Protein AF-A0A9W6XJU9-F1 (afdb_monomer_lite)

Foldseek 3Di:
DDAAPLVVLLVVQVVVLVVVVVVPQDPVRSVVSNVVCVVCSVVDGPDQALDDDDPDDDDDWAFDPPFDADADDDDDDDPVLVVLVVVVVVVCVVSVVDDDDPPDSHYWDWDWAADPVCVVPVPDGTDTDTDCPSVVVGTDDDD

Secondary structure (DSSP, 8-state):
-----HHHHHHHHHHHHHHHHHTT--HHHHHHHHHHHHHTGGG--SS---PPPPSSPPP-PPBPTTPPP-BPPPPP--HHHHHHHHHHHHHHHHTTS----TT-S-B--EEEE--GGGGT-TTS--EEEE--HHHHTTBPPP-

Sequence (143 aa):
MHPTNLTEVIQYLEKKVEIATEMGLTLDGQARLTTILHVRVDSFRVDFGNDPPVRVTPMQVHLKAGAKPVRAQTRRYSPTDREFLDRHTRALLDHGLMYMNHRSRWASEPRIVRKKEQDSDPTADPRMTIDTRNVNEKTEQMP

InterPro domains:
  IPR043502 DNA/RNA polymerase superfamily [SSF56672] (41-141)
  IPR051320 Viral Replication and Maturation Polyprotein [PTHR33064] (52-142)

pLDDT: mean 92.0, std 7.31, range [49.12, 97.88]

Structure (mmCIF, N/CA/C/O backbone):
data_AF-A0A9W6XJU9-F1
#
_entry.id   AF-A0A9W6XJU9-F1
#
loop_
_atom_site.group_PDB
_atom_site.id
_atom_site.type_symbol
_atom_site.label_atom_id
_atom_site.label_alt_id
_atom_site.label_comp_id
_atom_site.label_asym_id
_atom_site.label_entity_id
_atom_site.label_seq_id
_atom_site.pdbx_PDB_ins_code
_atom_site.Cartn_x
_atom_site.Cartn_y
_atom_site.Cartn_z
_atom_site.occupancy
_atom_site.B_iso_or_equiv
_atom_site.auth_seq_id
_atom_site.auth_comp_id
_atom_site.auth_asym_id
_atom_site.auth_atom_id
_atom_site.pdbx_PDB_model_num
ATOM 1 N N . MET A 1 1 ? 4.445 -16.498 5.210 1.00 49.12 1 MET A N 1
ATOM 2 C CA . MET A 1 1 ? 3.106 -15.884 5.325 1.00 49.12 1 MET A CA 1
ATOM 3 C C . MET A 1 1 ? 3.121 -15.101 6.622 1.00 49.12 1 MET A C 1
ATOM 5 O O . MET A 1 1 ? 3.288 -15.738 7.653 1.00 49.12 1 MET A O 1
ATOM 9 N N . HIS A 1 2 ? 3.080 -13.767 6.580 1.00 54.72 2 HIS A N 1
ATOM 10 C CA . HIS A 1 2 ? 2.937 -12.958 7.794 1.00 54.72 2 HIS A CA 1
ATOM 11 C C . HIS A 1 2 ? 1.438 -12.787 8.062 1.00 54.72 2 HIS A C 1
ATOM 13 O O . HIS A 1 2 ? 0.780 -12.074 7.304 1.00 54.72 2 HIS A O 1
ATOM 19 N N . PRO A 1 3 ? 0.859 -13.516 9.033 1.00 60.22 3 PRO A N 1
ATOM 20 C CA . PRO A 1 3 ? -0.552 -13.369 9.356 1.00 60.22 3 PRO A CA 1
ATOM 21 C C . PRO A 1 3 ? -0.806 -11.975 9.933 1.00 60.22 3 PRO A C 1
ATOM 23 O O . PRO A 1 3 ? 0.041 -11.424 10.635 1.00 60.22 3 PRO A O 1
ATOM 26 N N . THR A 1 4 ? -1.983 -11.423 9.646 1.00 68.75 4 THR A N 1
ATOM 27 C CA . THR A 1 4 ? -2.471 -10.190 10.268 1.00 68.75 4 THR A CA 1
ATOM 28 C C . THR A 1 4 ? -2.337 -10.279 11.785 1.00 68.75 4 THR A C 1
ATOM 30 O O . THR A 1 4 ? -2.752 -11.275 12.383 1.00 68.75 4 THR A O 1
ATOM 33 N N . ASN A 1 5 ? -1.797 -9.230 12.411 1.00 84.31 5 ASN A N 1
ATOM 34 C CA . ASN A 1 5 ? -1.760 -9.116 13.865 1.00 84.31 5 ASN A CA 1
ATOM 35 C C . ASN A 1 5 ? -3.177 -8.858 14.398 1.00 84.31 5 ASN A C 1
ATOM 37 O O . ASN A 1 5 ? -3.596 -7.721 14.605 1.00 84.31 5 ASN A O 1
ATOM 41 N N . LEU A 1 6 ? -3.945 -9.935 14.560 1.00 86.56 6 LEU A N 1
ATOM 42 C CA . LEU A 1 6 ? -5.352 -9.868 14.944 1.00 86.56 6 LEU A CA 1
ATOM 43 C C . LEU A 1 6 ? -5.539 -9.195 16.309 1.00 86.56 6 LEU A C 1
ATOM 45 O O . LEU A 1 6 ? -6.510 -8.473 16.503 1.00 86.56 6 LEU A O 1
ATOM 49 N N . THR A 1 7 ? -4.590 -9.389 17.224 1.00 89.69 7 THR A N 1
ATOM 50 C CA . THR A 1 7 ? -4.594 -8.760 18.549 1.00 89.69 7 THR A CA 1
ATOM 51 C C . THR A 1 7 ? -4.568 -7.241 18.441 1.00 89.69 7 THR A C 1
ATOM 53 O O . THR A 1 7 ? -5.386 -6.563 19.055 1.00 89.69 7 THR A O 1
ATOM 56 N N . GLU A 1 8 ? -3.663 -6.705 17.627 1.00 91.62 8 GLU A N 1
ATOM 57 C CA . GLU A 1 8 ? -3.530 -5.263 17.424 1.00 91.62 8 GLU A CA 1
ATOM 58 C C . GLU A 1 8 ? -4.752 -4.670 16.715 1.00 91.62 8 GLU A C 1
ATOM 60 O O . GLU A 1 8 ? -5.245 -3.609 17.100 1.00 91.62 8 GLU A O 1
ATOM 65 N N . VAL A 1 9 ? -5.310 -5.391 15.736 1.00 93.31 9 VAL A N 1
ATOM 66 C CA . VAL A 1 9 ? -6.573 -5.002 15.093 1.00 93.31 9 VAL A CA 1
ATOM 67 C C . VAL A 1 9 ? -7.700 -4.923 16.124 1.00 93.31 9 VAL A C 1
ATOM 69 O O . VAL A 1 9 ? -8.400 -3.915 16.171 1.00 93.31 9 VAL A O 1
ATOM 72 N N . ILE A 1 10 ? -7.868 -5.943 16.971 1.00 94.31 10 ILE A N 1
ATOM 73 C CA . ILE A 1 10 ? -8.911 -5.961 18.009 1.00 94.31 10 ILE A CA 1
ATOM 74 C C . ILE A 1 10 ? -8.748 -4.774 18.959 1.00 94.31 10 ILE A C 1
ATOM 76 O O . ILE A 1 10 ? -9.707 -4.031 19.150 1.00 94.31 10 ILE A O 1
ATOM 80 N N . GLN A 1 11 ? -7.538 -4.538 19.470 1.00 94.94 11 GLN A N 1
ATOM 81 C CA . GLN A 1 11 ? -7.253 -3.407 20.359 1.00 94.94 11 GLN A CA 1
ATOM 82 C C . GLN A 1 11 ? -7.619 -2.065 19.712 1.00 94.94 11 GLN A C 1
ATOM 84 O O . GLN A 1 11 ? -8.215 -1.193 20.347 1.00 94.94 11 GLN A O 1
ATOM 89 N N . TYR A 1 12 ? -7.307 -1.899 18.424 1.00 95.19 12 TYR A N 1
ATOM 90 C CA . TYR A 1 12 ? -7.666 -0.690 17.692 1.00 95.19 12 TYR A CA 1
ATOM 91 C C . TYR A 1 12 ? -9.186 -0.530 17.557 1.00 95.19 12 TYR A C 1
ATOM 93 O O . TYR A 1 12 ? -9.712 0.571 17.734 1.00 95.19 12 TYR A O 1
ATOM 101 N N . LEU A 1 13 ? -9.904 -1.616 17.255 1.00 95.88 13 LEU A N 1
ATOM 102 C CA . LEU A 1 13 ? -11.361 -1.612 17.113 1.00 95.88 13 LEU A CA 1
ATOM 103 C C . LEU A 1 13 ? -12.067 -1.324 18.443 1.00 95.88 13 LEU A C 1
ATOM 105 O O . LEU A 1 13 ? -12.973 -0.493 18.472 1.00 95.88 13 LEU A O 1
ATOM 109 N N . GLU A 1 14 ? -11.618 -1.930 19.540 1.00 95.69 14 GLU A N 1
ATOM 110 C CA . GLU A 1 14 ? -12.114 -1.650 20.893 1.00 95.69 14 GLU A CA 1
ATOM 111 C C . GLU A 1 14 ? -11.936 -0.169 21.240 1.00 95.69 14 GLU A C 1
ATOM 113 O O . GLU A 1 14 ? -12.888 0.491 21.666 1.00 95.69 14 GLU A O 1
ATOM 118 N N . LYS A 1 15 ? -10.774 0.415 20.915 1.00 96.81 15 LYS A N 1
ATOM 119 C CA . LYS A 1 15 ? -10.539 1.848 21.123 1.00 96.81 15 LYS A CA 1
ATOM 120 C C . LYS A 1 15 ? -11.501 2.735 20.329 1.00 96.81 15 LYS A C 1
ATOM 122 O O . LYS A 1 15 ? -11.878 3.811 20.792 1.00 96.81 15 LYS A O 1
ATOM 127 N N . LYS A 1 16 ? -11.935 2.315 19.134 1.00 95.81 16 LYS A N 1
ATOM 128 C CA . LYS A 1 16 ? -12.959 3.050 18.368 1.00 95.81 16 LYS A CA 1
ATOM 129 C C . LYS A 1 16 ? -14.339 2.978 19.012 1.00 95.81 16 LYS A C 1
ATOM 131 O O . LYS A 1 16 ? -15.066 3.968 18.945 1.00 95.81 16 LYS A O 1
ATOM 136 N N . VAL A 1 17 ? -14.687 1.861 19.650 1.00 97.19 17 VAL A N 1
ATOM 137 C CA . VAL A 1 17 ? -15.932 1.743 20.425 1.00 97.19 17 VAL A CA 1
ATOM 138 C C . VAL A 1 17 ? -15.906 2.674 21.635 1.00 97.19 17 VAL A C 1
ATOM 140 O O . VAL A 1 17 ? -16.892 3.369 21.878 1.00 97.19 17 VAL A O 1
ATOM 143 N N . GLU A 1 18 ? -14.786 2.739 22.361 1.00 97.25 18 GLU A N 1
ATOM 144 C CA . GLU A 1 18 ? -14.612 3.668 23.489 1.00 97.25 18 GLU A CA 1
ATOM 145 C C . GLU A 1 18 ? -14.842 5.119 23.055 1.00 97.25 18 GLU A C 1
ATOM 147 O O . GLU A 1 18 ? -15.694 5.801 23.619 1.00 97.25 18 GLU A O 1
ATOM 152 N N . ILE A 1 19 ? -14.168 5.556 21.985 1.00 97.44 19 ILE A N 1
ATOM 153 C CA . ILE A 1 19 ? -14.314 6.917 21.445 1.00 97.44 19 ILE A CA 1
ATOM 154 C C . ILE A 1 19 ? -15.771 7.198 21.059 1.00 97.44 19 ILE A C 1
ATOM 156 O O . ILE A 1 19 ? -16.308 8.253 21.382 1.00 97.44 19 ILE A O 1
ATOM 160 N N . ALA A 1 20 ? -16.445 6.260 20.387 1.00 97.31 20 ALA A N 1
ATOM 161 C CA . ALA A 1 20 ? -17.846 6.445 20.020 1.00 97.31 20 ALA A CA 1
ATOM 162 C C . ALA A 1 20 ? -18.755 6.561 21.258 1.00 97.31 20 ALA A C 1
ATOM 164 O O . ALA A 1 20 ? -19.688 7.363 21.267 1.00 97.31 20 ALA A O 1
ATOM 165 N N . THR A 1 21 ? -18.460 5.799 22.312 1.00 97.25 21 THR A N 1
ATOM 166 C CA . THR A 1 21 ? -19.181 5.843 23.593 1.00 97.25 21 THR A CA 1
ATOM 167 C C . THR A 1 21 ? -19.005 7.198 24.275 1.00 97.25 21 THR A C 1
ATOM 169 O O . THR A 1 21 ? -19.992 7.817 24.668 1.00 97.25 21 THR A O 1
ATOM 172 N N . GLU A 1 22 ? -17.777 7.716 24.331 1.00 97.69 22 GLU A N 1
ATOM 173 C CA . GLU A 1 22 ? -17.474 9.061 24.842 1.00 97.69 22 GLU A CA 1
ATOM 174 C C . GLU A 1 22 ? -18.184 10.165 24.038 1.00 97.69 22 GLU A C 1
ATOM 176 O O . GLU A 1 22 ? -18.582 11.188 24.593 1.00 97.69 22 GLU A O 1
ATOM 181 N N . MET A 1 23 ? -18.408 9.940 22.740 1.00 97.62 23 MET A N 1
ATOM 182 C CA . MET A 1 23 ? -19.161 10.840 21.859 1.00 97.62 23 MET A CA 1
ATOM 183 C C . MET A 1 23 ? -20.691 10.694 21.965 1.00 97.62 23 MET A C 1
ATOM 185 O O . MET A 1 23 ? -21.418 11.347 21.215 1.00 97.62 23 MET A O 1
ATOM 189 N N . GLY A 1 24 ? -21.197 9.872 22.890 1.00 97.50 24 GLY A N 1
ATOM 190 C CA . GLY A 1 24 ? -22.628 9.742 23.178 1.00 97.50 24 GLY A CA 1
ATOM 191 C C . GLY A 1 24 ? -23.326 8.564 22.497 1.00 97.50 24 GLY A C 1
ATOM 192 O O . GLY A 1 24 ? -24.552 8.577 22.367 1.00 97.50 24 GLY A O 1
ATOM 193 N N . LEU A 1 25 ? -22.587 7.540 22.055 1.00 97.56 25 LEU A N 1
ATOM 194 C CA . LEU A 1 25 ? -23.193 6.295 21.578 1.00 97.56 25 LEU A CA 1
ATOM 195 C C . LEU A 1 25 ? -23.996 5.626 22.707 1.00 97.56 25 LEU A C 1
ATOM 197 O O . LEU A 1 25 ? -23.521 5.479 23.831 1.00 97.56 25 LEU A O 1
ATOM 201 N N . THR A 1 26 ? -25.228 5.210 22.404 1.00 97.88 26 THR A N 1
ATOM 202 C CA . THR A 1 26 ? -26.101 4.536 23.376 1.00 97.88 26 THR A CA 1
ATOM 203 C C . THR A 1 26 ? -25.568 3.149 23.737 1.00 97.88 26 THR A C 1
ATOM 205 O O . THR A 1 26 ? -24.817 2.553 22.971 1.00 97.88 26 THR A O 1
ATOM 208 N N . LEU A 1 27 ? -26.017 2.583 24.863 1.00 95.06 27 LEU A N 1
ATOM 209 C CA . LEU A 1 27 ? -25.642 1.220 25.270 1.00 95.06 27 LEU A CA 1
ATOM 210 C C . LEU A 1 27 ? -26.005 0.164 24.209 1.00 95.06 27 LEU A C 1
ATOM 212 O O . LEU A 1 27 ? -25.202 -0.719 23.916 1.00 95.06 27 LEU A O 1
ATOM 216 N N . ASP A 1 28 ? -27.184 0.284 23.590 1.00 97.12 28 ASP A N 1
ATOM 217 C CA . ASP A 1 28 ? -27.593 -0.584 22.474 1.00 97.12 28 ASP A CA 1
ATOM 218 C C . ASP A 1 28 ? -26.687 -0.387 21.247 1.00 97.12 28 ASP A C 1
ATOM 220 O O . ASP A 1 28 ? -26.210 -1.350 20.642 1.00 97.12 28 ASP A O 1
ATOM 224 N N . GLY A 1 29 ? -26.364 0.870 20.928 1.00 96.75 29 GLY A N 1
ATOM 225 C CA . GLY A 1 29 ? -25.437 1.215 19.855 1.00 96.75 29 GLY A CA 1
ATOM 226 C C . GLY A 1 29 ? -24.033 0.656 20.087 1.00 96.75 29 GLY A C 1
ATOM 227 O O . GLY A 1 29 ? -23.429 0.132 19.152 1.00 96.75 29 GLY A O 1
ATOM 228 N N . GLN A 1 30 ? -23.536 0.712 21.323 1.00 97.25 30 GLN A N 1
ATOM 229 C CA . GLN A 1 30 ? -22.248 0.160 21.729 1.00 97.25 30 GLN A CA 1
ATOM 230 C C . GLN A 1 30 ? -22.235 -1.359 21.543 1.00 97.25 30 GLN A C 1
ATOM 232 O O . GLN A 1 30 ? -21.367 -1.878 20.844 1.00 97.25 30 GLN A O 1
ATOM 237 N N . ALA A 1 31 ? -23.233 -2.066 22.085 1.00 96.69 31 ALA A N 1
ATOM 238 C CA . ALA A 1 31 ? -23.351 -3.516 21.943 1.00 96.69 31 ALA A CA 1
ATOM 239 C C . ALA A 1 31 ? -23.408 -3.942 20.466 1.00 96.69 31 ALA A C 1
ATOM 241 O O . ALA A 1 31 ? -22.708 -4.869 20.039 1.00 96.69 31 ALA A O 1
ATOM 242 N N . ARG A 1 32 ? -24.193 -3.222 19.656 1.00 97.62 32 ARG A N 1
ATOM 243 C CA . ARG A 1 32 ? -24.309 -3.468 18.218 1.00 97.62 32 ARG A CA 1
ATOM 244 C C . ARG A 1 32 ? -22.997 -3.209 17.478 1.00 97.62 32 ARG A C 1
ATOM 246 O O . ARG A 1 32 ? -22.607 -4.030 16.647 1.00 97.62 32 ARG A O 1
ATOM 253 N N . LEU A 1 33 ? -22.317 -2.099 17.762 1.00 96.81 33 LEU A N 1
ATOM 254 C CA . LEU A 1 33 ? -21.054 -1.740 17.117 1.00 96.81 33 LEU A CA 1
ATOM 255 C C . LEU A 1 33 ? -19.955 -2.752 17.453 1.00 96.81 33 LEU A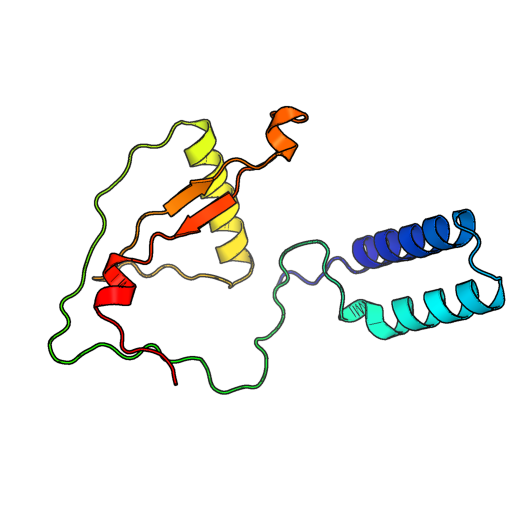 C 1
ATOM 257 O O . LEU A 1 33 ? -19.334 -3.285 16.536 1.00 96.81 33 LEU A O 1
ATOM 261 N N . THR A 1 34 ? -19.778 -3.080 18.735 1.00 96.50 34 THR A N 1
ATOM 262 C CA . THR A 1 34 ? -18.839 -4.109 19.202 1.00 96.50 34 THR A CA 1
ATOM 263 C C . THR A 1 34 ? -19.077 -5.431 18.477 1.00 96.50 34 THR A C 1
ATOM 265 O O . THR A 1 34 ? -18.149 -6.008 17.912 1.00 96.50 34 THR A O 1
ATOM 268 N N . THR A 1 35 ? -20.336 -5.873 18.393 1.00 97.00 35 THR A N 1
ATOM 269 C CA . THR A 1 35 ? -20.698 -7.115 17.694 1.00 97.00 35 THR A CA 1
ATOM 270 C C . THR A 1 35 ? -20.278 -7.083 16.223 1.00 97.00 35 THR A C 1
ATOM 272 O O . THR A 1 35 ? -19.643 -8.020 15.743 1.00 97.00 35 THR A O 1
ATOM 275 N N . ILE A 1 36 ? -20.594 -6.005 15.498 1.00 96.75 36 ILE A N 1
ATOM 276 C CA . ILE A 1 36 ? -20.244 -5.870 14.075 1.00 96.75 36 ILE A CA 1
ATOM 277 C C . ILE A 1 36 ? -18.725 -5.900 13.880 1.00 96.75 36 ILE A C 1
ATOM 279 O O . ILE A 1 36 ? -18.243 -6.602 12.990 1.00 96.75 36 ILE A O 1
ATOM 283 N N . LEU A 1 37 ? -17.980 -5.156 14.701 1.00 95.56 37 LEU A N 1
ATOM 284 C CA . LEU A 1 37 ? -16.528 -5.048 14.584 1.00 95.56 37 LEU A CA 1
ATOM 285 C C . LEU A 1 37 ? -15.827 -6.377 14.885 1.00 95.56 37 LEU A C 1
ATOM 287 O O . LEU A 1 37 ? -14.941 -6.760 14.126 1.00 95.56 37 LEU A O 1
ATOM 291 N N . HIS A 1 38 ? -16.256 -7.124 15.908 1.00 91.75 38 HIS A N 1
ATOM 292 C CA . HIS A 1 38 ? -15.699 -8.454 16.181 1.00 91.75 38 HIS A CA 1
ATOM 293 C C . HIS A 1 38 ? -16.053 -9.472 15.094 1.00 91.75 38 HIS A C 1
ATOM 295 O O . HIS A 1 38 ? -15.188 -10.235 14.671 1.00 91.75 38 HIS A O 1
ATOM 301 N N . VAL A 1 39 ? -17.296 -9.474 14.595 1.00 95.25 39 VAL A N 1
ATOM 302 C CA . VAL A 1 39 ? -17.716 -10.391 13.518 1.00 95.25 39 VAL A CA 1
ATOM 303 C C . VAL A 1 39 ? -16.959 -10.121 12.214 1.00 95.25 39 VAL A C 1
ATOM 305 O O . VAL A 1 39 ? -16.741 -11.043 11.434 1.00 95.25 39 VAL A O 1
ATOM 308 N N . ARG A 1 40 ? -16.562 -8.869 11.966 1.00 93.81 40 ARG A N 1
ATOM 309 C CA . ARG A 1 40 ? -15.839 -8.442 10.757 1.00 93.81 40 ARG A CA 1
ATOM 310 C C . ARG A 1 40 ? -14.368 -8.133 11.016 1.00 93.81 40 ARG A C 1
ATOM 312 O O . ARG A 1 40 ? -13.758 -7.417 10.228 1.00 93.81 40 ARG A O 1
ATOM 319 N N . VAL A 1 41 ? -13.792 -8.637 12.107 1.00 91.69 41 VAL A N 1
ATOM 320 C CA . VAL A 1 41 ? -12.412 -8.318 12.509 1.00 91.69 41 VAL A CA 1
ATOM 321 C C . VAL A 1 41 ? -11.396 -8.658 11.409 1.00 91.69 41 VAL A C 1
ATOM 323 O O . VAL A 1 41 ? -10.425 -7.939 11.186 1.00 91.69 41 VAL A O 1
ATOM 326 N N . ASP A 1 42 ? -11.677 -9.710 10.644 1.00 88.81 42 ASP A N 1
ATOM 327 C CA . ASP A 1 42 ? -10.897 -10.180 9.503 1.00 88.81 42 ASP A CA 1
ATOM 328 C C . ASP A 1 42 ? -10.910 -9.224 8.300 1.00 88.81 42 ASP A C 1
ATOM 330 O O . ASP A 1 42 ? -10.069 -9.359 7.412 1.00 88.81 42 ASP A O 1
ATOM 334 N N . SER A 1 43 ? -11.809 -8.240 8.282 1.00 90.00 43 SER A N 1
ATOM 335 C CA . SER A 1 43 ? -11.927 -7.221 7.236 1.00 90.00 43 SER A CA 1
ATOM 336 C C . SER A 1 43 ? -11.018 -6.008 7.475 1.00 90.00 43 SER A C 1
ATOM 338 O O . SER A 1 43 ? -10.890 -5.161 6.593 1.00 90.00 43 SER A O 1
ATOM 340 N N . PHE A 1 44 ? -10.386 -5.902 8.650 1.00 89.25 44 PHE A N 1
ATOM 341 C CA . PHE A 1 44 ? -9.572 -4.748 9.038 1.00 89.25 44 PHE A CA 1
ATOM 342 C C . PHE A 1 44 ? -8.082 -5.081 9.074 1.00 89.25 44 PHE A C 1
ATOM 344 O O . PHE A 1 44 ? -7.673 -6.168 9.479 1.00 89.25 44 PHE A O 1
ATOM 351 N N . ARG A 1 45 ? -7.249 -4.123 8.673 1.00 89.00 45 ARG A N 1
ATOM 352 C CA . ARG A 1 45 ? -5.788 -4.215 8.721 1.00 89.00 45 ARG A CA 1
ATOM 353 C C . ARG A 1 45 ? -5.230 -2.911 9.277 1.00 89.00 45 ARG A C 1
ATOM 355 O O . ARG A 1 45 ? -5.737 -1.845 8.937 1.00 89.00 45 ARG A O 1
ATOM 362 N N . VAL A 1 46 ? -4.216 -3.014 10.130 1.00 88.62 46 VAL A N 1
ATOM 363 C CA . VAL A 1 46 ? -3.451 -1.858 10.627 1.00 88.62 46 VAL A CA 1
ATOM 364 C C . VAL A 1 46 ? -2.305 -1.500 9.679 1.00 88.62 46 VAL A C 1
ATOM 366 O O . VAL A 1 46 ? -2.079 -0.324 9.421 1.00 88.62 46 VAL A O 1
ATOM 369 N N . ASP A 1 47 ? -1.695 -2.515 9.067 1.00 85.50 47 ASP A N 1
ATOM 370 C CA . ASP A 1 47 ? -0.604 -2.408 8.097 1.00 85.50 47 ASP A CA 1
ATOM 371 C C . ASP A 1 47 ? -0.841 -3.333 6.895 1.00 85.50 47 ASP A C 1
ATOM 373 O O . ASP A 1 47 ? -1.861 -4.025 6.812 1.00 85.50 47 ASP A O 1
ATOM 377 N N . PHE A 1 48 ? 0.095 -3.356 5.941 1.00 83.88 48 PHE A N 1
ATOM 378 C CA . PHE A 1 48 ? 0.043 -4.298 4.824 1.00 83.88 48 PHE A CA 1
ATOM 379 C C . PHE A 1 48 ? -0.094 -5.745 5.325 1.00 83.88 48 PHE A C 1
ATOM 381 O O . PHE A 1 48 ? 0.631 -6.196 6.207 1.00 83.88 48 PHE A O 1
ATOM 388 N N . GLY A 1 49 ? -1.048 -6.473 4.749 1.00 79.44 49 GLY A N 1
ATOM 389 C CA . GLY A 1 49 ? -1.258 -7.895 5.000 1.00 79.44 49 GLY A CA 1
ATOM 390 C C . GLY A 1 49 ? -0.883 -8.731 3.781 1.00 79.44 49 GLY A C 1
ATOM 391 O O . GLY A 1 49 ? -0.914 -8.245 2.651 1.00 79.44 49 GLY A O 1
ATOM 392 N N . ASN A 1 50 ? -0.588 -10.015 3.996 1.00 77.81 50 ASN A N 1
ATOM 393 C CA . ASN A 1 50 ? -0.393 -10.992 2.913 1.00 77.81 50 ASN A CA 1
ATOM 394 C C . ASN A 1 50 ? -1.734 -11.637 2.543 1.00 77.81 50 ASN A C 1
ATOM 396 O O . ASN A 1 50 ? -1.841 -12.864 2.455 1.00 77.81 50 ASN A O 1
ATOM 400 N N . ASP A 1 51 ? -2.773 -10.816 2.403 1.00 83.69 51 ASP A N 1
ATOM 401 C CA . ASP A 1 51 ? -4.095 -11.292 2.030 1.00 83.69 51 ASP A CA 1
ATOM 402 C C . ASP A 1 51 ? -4.064 -11.856 0.605 1.00 83.69 51 ASP A C 1
ATOM 404 O O . ASP A 1 51 ? -3.378 -11.312 -0.269 1.00 83.69 51 ASP A O 1
ATOM 408 N N . PRO A 1 52 ? -4.782 -12.960 0.337 1.00 84.12 52 PRO A N 1
ATOM 409 C CA . PRO A 1 52 ? -4.861 -13.479 -1.014 1.00 84.12 52 PRO A CA 1
ATOM 410 C C . PRO A 1 52 ? -5.493 -12.425 -1.934 1.00 84.12 52 PRO A C 1
ATOM 412 O O . PRO A 1 52 ? -6.400 -11.699 -1.514 1.00 84.12 52 PRO A O 1
ATOM 415 N N . PRO A 1 53 ? -5.064 -12.354 -3.206 1.00 84.88 53 PRO A N 1
ATOM 416 C CA . PRO A 1 53 ? -5.699 -11.468 -4.162 1.00 84.88 53 PRO A CA 1
ATOM 417 C C . PRO A 1 53 ? -7.186 -11.809 -4.273 1.00 84.88 53 PRO A C 1
ATOM 419 O O . PRO A 1 53 ? -7.598 -12.971 -4.179 1.00 84.88 53 PRO A O 1
ATOM 422 N N . VAL A 1 54 ? -7.999 -10.781 -4.501 1.00 88.81 54 VAL A N 1
ATOM 423 C CA . VAL A 1 54 ? -9.424 -10.968 -4.764 1.00 88.81 54 VAL A CA 1
ATOM 424 C C . VAL A 1 54 ? -9.612 -11.880 -5.983 1.00 88.81 54 VAL A C 1
ATOM 426 O O . VAL A 1 54 ? -8.840 -11.829 -6.942 1.00 88.81 54 VAL A O 1
ATOM 429 N N . ARG A 1 55 ? -10.634 -12.744 -5.944 1.00 92.19 55 ARG A N 1
ATOM 430 C CA . ARG A 1 55 ? -10.919 -13.744 -6.988 1.00 92.19 55 ARG A CA 1
ATOM 431 C C . ARG A 1 55 ? -11.549 -13.105 -8.231 1.00 92.19 55 ARG A C 1
ATOM 433 O O . ARG A 1 55 ? -12.703 -13.366 -8.552 1.00 92.19 55 ARG A O 1
ATOM 440 N N . VAL A 1 56 ? -10.789 -12.257 -8.912 1.00 93.00 56 VAL A N 1
ATOM 441 C CA . VAL A 1 56 ? -11.160 -11.612 -10.177 1.00 93.00 56 VAL A CA 1
ATOM 442 C C . VAL A 1 56 ? -10.061 -11.826 -11.209 1.00 93.00 56 VAL A C 1
ATOM 444 O O . VAL A 1 56 ? -8.919 -12.133 -10.863 1.00 93.00 56 VAL A O 1
ATOM 447 N N . THR A 1 57 ? -10.397 -11.658 -12.486 1.00 92.19 57 THR A N 1
ATOM 448 C CA . THR A 1 57 ? -9.400 -11.691 -13.558 1.00 92.19 57 THR A CA 1
ATOM 449 C C . THR A 1 57 ? -8.344 -10.604 -13.313 1.00 92.19 57 THR A C 1
ATOM 451 O O . THR A 1 57 ? -8.717 -9.443 -13.126 1.00 92.19 57 THR A O 1
ATOM 454 N N . PRO A 1 58 ? -7.039 -10.942 -13.310 1.00 91.75 58 PRO A N 1
ATOM 455 C CA . PRO A 1 58 ? -5.983 -9.955 -13.129 1.00 91.75 58 PRO A CA 1
ATOM 456 C C . PRO A 1 58 ? -6.052 -8.849 -14.181 1.00 91.75 58 PRO A C 1
ATOM 458 O O . PRO A 1 58 ? -6.268 -9.117 -15.364 1.00 91.75 58 PRO A O 1
ATOM 461 N N . MET A 1 59 ? -5.812 -7.611 -13.753 1.00 90.81 59 MET A N 1
ATOM 462 C CA . MET A 1 59 ? -5.709 -6.475 -14.663 1.00 90.81 59 MET A CA 1
ATOM 463 C C . MET A 1 59 ? -4.534 -6.680 -15.626 1.00 90.81 59 MET A C 1
ATOM 465 O O . MET A 1 59 ? -3.401 -6.903 -15.195 1.00 90.81 59 MET A O 1
ATOM 469 N N . GLN A 1 60 ? -4.800 -6.570 -16.927 1.00 92.19 60 GLN A N 1
ATOM 470 C CA . GLN A 1 60 ? -3.781 -6.636 -17.971 1.00 92.19 60 GLN A CA 1
ATOM 471 C C . GLN A 1 60 ? -3.578 -5.254 -18.582 1.00 92.19 60 GLN A C 1
ATOM 473 O O . GLN A 1 60 ? -4.523 -4.627 -19.053 1.00 92.19 60 GLN A O 1
ATOM 478 N N . VAL A 1 61 ? -2.333 -4.785 -18.565 1.00 92.81 61 VAL A N 1
ATOM 479 C CA . VAL A 1 61 ? -1.946 -3.524 -19.199 1.00 92.81 61 VAL A CA 1
ATOM 480 C C . VAL A 1 61 ? -1.671 -3.783 -20.678 1.00 92.81 61 VAL A C 1
ATOM 482 O O . VAL A 1 61 ? -0.774 -4.558 -21.011 1.00 92.81 61 VAL A O 1
ATOM 485 N N . HIS A 1 62 ? -2.408 -3.104 -21.556 1.00 95.25 62 HIS A N 1
ATOM 486 C CA . HIS A 1 62 ? -2.225 -3.194 -23.003 1.00 95.25 62 HIS A CA 1
ATOM 487 C C . HIS A 1 62 ? -1.289 -2.091 -23.491 1.00 95.25 62 HIS A C 1
ATOM 489 O O . HIS A 1 62 ? -1.434 -0.922 -23.129 1.00 95.25 62 HIS A O 1
ATOM 495 N N . LEU A 1 63 ? -0.298 -2.464 -24.299 1.00 96.25 63 LEU A N 1
ATOM 496 C CA . LEU A 1 63 ? 0.620 -1.522 -24.929 1.00 96.25 63 LEU A CA 1
ATOM 497 C C . LEU A 1 63 ? 0.077 -1.101 -26.292 1.00 96.25 63 LEU A C 1
ATOM 499 O O . LEU A 1 63 ? -0.353 -1.950 -27.067 1.00 96.25 63 LEU A O 1
ATOM 503 N N . LYS A 1 64 ? 0.202 0.186 -26.621 1.00 96.81 64 LYS A N 1
ATOM 504 C CA . LYS A 1 64 ? -0.080 0.691 -27.968 1.00 96.81 64 LYS A CA 1
ATOM 505 C C . LYS A 1 64 ? 0.793 -0.030 -28.998 1.00 96.81 64 LYS A C 1
ATOM 507 O O . LYS A 1 64 ? 1.952 -0.366 -28.725 1.00 96.81 64 LYS A O 1
ATOM 512 N N . ALA A 1 65 ? 0.276 -0.189 -30.214 1.00 96.88 65 ALA A N 1
ATOM 513 C CA . ALA A 1 65 ? 1.028 -0.772 -31.321 1.00 96.88 65 ALA A CA 1
ATOM 514 C C . ALA A 1 65 ? 2.392 -0.077 -31.516 1.00 96.88 65 ALA A C 1
ATOM 516 O O . ALA A 1 65 ? 2.488 1.149 -31.587 1.00 96.88 65 ALA A O 1
ATOM 517 N N . GLY A 1 66 ? 3.466 -0.870 -31.577 1.00 96.62 66 GLY A N 1
ATOM 518 C CA . GLY A 1 66 ? 4.832 -0.364 -31.754 1.00 96.62 66 GLY A CA 1
ATOM 519 C C . GLY A 1 66 ? 5.453 0.314 -30.524 1.00 96.62 66 GLY A C 1
ATOM 520 O O . GLY A 1 66 ? 6.523 0.917 -30.646 1.00 96.62 66 GLY A O 1
ATOM 521 N N . ALA A 1 67 ? 4.829 0.226 -29.343 1.00 97.00 67 ALA A N 1
ATOM 522 C CA . ALA A 1 67 ? 5.387 0.764 -28.106 1.00 97.00 67 ALA A CA 1
ATOM 523 C C . ALA A 1 67 ? 6.798 0.219 -27.827 1.00 97.00 67 ALA A C 1
ATOM 525 O O . ALA A 1 67 ? 7.043 -0.989 -27.812 1.00 97.00 67 ALA A O 1
ATOM 526 N N . LYS A 1 68 ? 7.735 1.133 -27.558 1.00 96.88 68 LYS A N 1
ATOM 527 C CA . LYS A 1 68 ? 9.103 0.803 -27.145 1.00 96.88 68 LYS A CA 1
ATOM 528 C C . LYS A 1 68 ? 9.257 0.980 -25.632 1.00 96.88 68 LYS A C 1
ATOM 530 O O . LYS A 1 68 ? 8.692 1.937 -25.097 1.00 96.88 68 LYS A O 1
ATOM 535 N N . PRO A 1 69 ? 10.039 0.117 -24.957 1.00 96.44 69 PRO A N 1
ATOM 536 C CA . PRO A 1 69 ? 10.319 0.270 -23.537 1.00 96.44 69 PRO A CA 1
ATOM 537 C C . PRO A 1 69 ? 10.949 1.617 -23.200 1.00 96.44 69 PRO A C 1
ATOM 539 O O . PRO A 1 69 ? 11.820 2.104 -23.922 1.00 96.44 69 PRO A O 1
ATOM 542 N N . VAL A 1 70 ? 10.531 2.178 -22.070 1.00 94.69 70 VAL A N 1
ATOM 543 C CA . VAL A 1 70 ? 11.123 3.376 -21.469 1.00 94.69 70 VAL A CA 1
ATOM 544 C C . VAL A 1 70 ? 11.764 3.006 -20.140 1.00 94.69 70 VAL A C 1
ATOM 546 O O . VAL A 1 70 ? 11.191 2.254 -19.351 1.00 94.69 70 VAL A O 1
ATOM 549 N N . ARG A 1 71 ? 12.962 3.529 -19.883 1.00 94.38 71 ARG A N 1
ATOM 550 C CA . ARG A 1 71 ? 13.691 3.286 -18.639 1.00 94.38 71 ARG A CA 1
ATOM 551 C C . ARG A 1 71 ? 14.125 4.615 -18.044 1.00 94.38 71 ARG A C 1
ATOM 553 O O . ARG A 1 71 ? 14.918 5.332 -18.648 1.00 94.38 71 ARG A O 1
ATOM 560 N N . ALA A 1 72 ? 13.586 4.934 -16.874 1.00 92.00 72 ALA A N 1
ATOM 561 C CA . ALA A 1 72 ? 13.993 6.096 -16.105 1.00 92.00 72 ALA A CA 1
ATOM 562 C C . ALA A 1 72 ? 15.487 6.022 -15.756 1.00 92.00 72 ALA A C 1
ATOM 564 O O . ALA A 1 72 ? 16.040 4.940 -15.527 1.00 92.00 72 ALA A O 1
ATOM 565 N N . GLN A 1 73 ? 16.136 7.184 -15.726 1.00 88.44 73 GLN A N 1
ATOM 566 C CA . GLN A 1 73 ? 17.520 7.299 -15.282 1.00 88.44 73 GLN A CA 1
ATOM 567 C C . GLN A 1 73 ? 17.616 7.145 -13.762 1.00 88.44 73 GLN A C 1
ATOM 569 O O . GLN A 1 73 ? 16.673 7.433 -13.025 1.00 88.44 73 GLN A O 1
ATOM 574 N N . THR A 1 74 ? 18.782 6.711 -13.285 1.00 85.38 74 THR A N 1
ATOM 575 C CA . THR A 1 74 ? 19.057 6.618 -11.850 1.00 85.38 74 THR A CA 1
ATOM 576 C C . THR A 1 74 ? 19.032 8.005 -11.215 1.00 85.38 74 THR A C 1
ATOM 578 O O . THR A 1 74 ? 19.732 8.914 -11.662 1.00 85.38 74 THR A O 1
ATOM 581 N N . ARG A 1 75 ? 18.273 8.153 -10.129 1.00 87.19 75 ARG A N 1
ATOM 582 C CA . ARG A 1 75 ? 18.167 9.397 -9.366 1.00 87.19 75 ARG A CA 1
ATOM 583 C C . ARG A 1 75 ? 18.976 9.314 -8.074 1.00 87.19 75 ARG A C 1
ATOM 585 O O . ARG A 1 75 ? 19.067 8.258 -7.453 1.00 87.19 75 ARG A O 1
ATOM 592 N N . ARG A 1 76 ? 19.563 10.441 -7.663 1.00 91.81 76 ARG A N 1
ATOM 593 C CA . ARG A 1 76 ? 20.177 10.582 -6.336 1.00 91.81 76 ARG A CA 1
ATOM 594 C C . ARG A 1 76 ? 19.108 10.998 -5.328 1.00 91.81 76 ARG A C 1
ATOM 596 O O . ARG A 1 76 ? 18.362 11.941 -5.583 1.00 91.81 76 ARG A O 1
ATOM 603 N N . TYR A 1 77 ? 19.071 10.308 -4.197 1.00 92.31 77 TYR A N 1
ATOM 604 C CA . TYR A 1 77 ? 18.218 10.629 -3.054 1.00 92.31 77 TYR A CA 1
ATOM 605 C C . TYR A 1 77 ? 19.091 11.055 -1.875 1.00 92.31 77 TYR A C 1
ATOM 607 O O . TYR A 1 77 ? 20.270 10.692 -1.812 1.00 92.31 77 TYR A O 1
ATOM 615 N N . SER A 1 78 ? 18.519 11.828 -0.950 1.00 93.50 78 SER A N 1
ATOM 616 C CA . SER A 1 78 ? 19.175 12.085 0.333 1.00 93.50 78 SER A CA 1
ATOM 617 C C . SER A 1 78 ? 19.355 10.763 1.106 1.00 93.50 78 SER A C 1
ATOM 619 O O . SER A 1 78 ? 18.638 9.795 0.827 1.00 93.50 78 SER A O 1
ATOM 621 N N . PRO A 1 79 ? 20.294 10.676 2.066 1.00 94.94 79 PRO A N 1
ATOM 622 C CA . PRO A 1 79 ? 20.480 9.460 2.858 1.00 94.94 79 PRO A CA 1
ATOM 623 C C . PRO A 1 79 ? 19.190 8.975 3.535 1.00 94.94 79 PRO A C 1
ATOM 625 O O . PRO A 1 79 ? 18.854 7.801 3.408 1.00 94.94 79 PRO A O 1
ATOM 628 N N . THR A 1 80 ? 18.436 9.890 4.150 1.00 92.69 80 THR A N 1
ATOM 629 C CA . THR A 1 80 ? 17.159 9.609 4.825 1.00 92.69 80 THR A CA 1
ATOM 630 C C . THR A 1 80 ? 16.097 9.094 3.857 1.00 92.69 80 THR A C 1
ATOM 632 O O . THR A 1 80 ? 15.400 8.122 4.130 1.00 92.69 80 THR A O 1
ATOM 635 N N . ASP A 1 81 ? 16.000 9.709 2.681 1.00 93.62 81 ASP A N 1
ATOM 636 C CA . ASP A 1 81 ? 15.058 9.294 1.644 1.00 93.62 81 ASP A CA 1
ATOM 637 C C . ASP A 1 81 ? 15.371 7.899 1.094 1.00 93.62 81 ASP A C 1
ATOM 639 O O . ASP A 1 81 ? 14.462 7.118 0.818 1.00 93.62 81 ASP A O 1
ATOM 643 N N . ARG A 1 82 ? 16.659 7.575 0.937 1.00 94.44 82 ARG A N 1
ATOM 644 C CA . ARG A 1 82 ? 17.095 6.245 0.506 1.00 94.44 82 ARG A CA 1
ATOM 645 C C . ARG A 1 82 ? 16.762 5.187 1.556 1.00 94.44 82 ARG A C 1
ATOM 647 O O . ARG A 1 82 ? 16.234 4.145 1.197 1.00 94.44 82 ARG A O 1
ATOM 654 N N . GLU A 1 83 ? 17.027 5.469 2.828 1.00 95.31 83 GLU A N 1
ATOM 655 C CA . GLU A 1 83 ? 16.696 4.564 3.933 1.00 95.31 83 GLU A CA 1
ATOM 656 C C . GLU A 1 83 ? 15.189 4.281 4.009 1.00 95.31 83 GLU A C 1
ATOM 658 O O . GLU A 1 83 ? 14.778 3.125 4.133 1.00 95.31 83 GLU A O 1
ATOM 663 N N . PHE A 1 84 ? 14.360 5.319 3.847 1.00 95.31 84 PHE A N 1
ATOM 664 C CA . PHE A 1 84 ? 12.913 5.159 3.728 1.00 95.31 84 PHE A CA 1
ATOM 665 C C . PHE A 1 84 ? 12.535 4.253 2.547 1.00 95.31 84 PHE A C 1
ATOM 667 O O . PHE A 1 84 ? 11.781 3.299 2.734 1.00 95.31 84 PHE A O 1
ATOM 674 N N . LEU A 1 85 ? 13.057 4.518 1.342 1.00 95.88 85 LEU A N 1
ATOM 675 C CA . LEU A 1 85 ? 12.755 3.708 0.157 1.00 95.88 85 LEU A CA 1
ATOM 676 C C . LEU A 1 85 ? 13.159 2.243 0.355 1.00 95.88 85 LEU A C 1
ATOM 678 O O . LEU A 1 85 ? 12.382 1.352 0.012 1.00 95.88 85 LEU A O 1
ATOM 682 N N . ASP A 1 86 ? 14.327 1.982 0.940 1.00 95.94 86 ASP A N 1
ATOM 683 C CA . ASP A 1 86 ? 14.808 0.625 1.204 1.00 95.94 86 ASP A CA 1
ATOM 684 C C . ASP A 1 86 ? 13.898 -0.109 2.198 1.00 95.94 86 ASP A C 1
ATOM 686 O O . ASP A 1 86 ? 13.502 -1.249 1.951 1.00 95.94 86 ASP A O 1
ATOM 690 N N . ARG A 1 87 ? 13.517 0.535 3.311 1.00 95.75 87 ARG A N 1
ATOM 691 C CA . ARG A 1 87 ? 12.597 -0.056 4.298 1.00 95.75 87 ARG A CA 1
ATOM 692 C C . ARG A 1 87 ? 11.205 -0.282 3.711 1.00 95.75 87 ARG A C 1
ATOM 694 O O . ARG A 1 87 ? 10.641 -1.360 3.882 1.00 95.75 87 ARG A O 1
ATOM 701 N N . HIS A 1 88 ? 10.670 0.705 2.998 1.00 95.00 88 HIS A N 1
ATOM 702 C CA . HIS A 1 88 ? 9.332 0.640 2.420 1.00 95.00 88 HIS A CA 1
ATOM 703 C C . HIS A 1 88 ? 9.230 -0.426 1.322 1.00 95.00 88 HIS A C 1
ATOM 705 O O . HIS A 1 88 ? 8.307 -1.235 1.331 1.00 95.00 88 HIS A O 1
ATOM 711 N N . THR A 1 89 ? 10.195 -0.486 0.399 1.00 95.12 89 THR A N 1
ATOM 712 C CA . THR A 1 89 ? 10.204 -1.509 -0.663 1.00 95.12 89 THR A CA 1
ATOM 713 C C . THR A 1 89 ? 10.453 -2.911 -0.116 1.00 95.12 89 THR A C 1
ATOM 715 O O . THR A 1 89 ? 9.839 -3.857 -0.604 1.00 95.12 89 THR A O 1
ATOM 718 N N . ARG A 1 90 ? 11.271 -3.059 0.937 1.00 95.19 90 ARG A N 1
ATOM 719 C CA . ARG A 1 90 ? 11.429 -4.337 1.643 1.00 95.19 90 ARG A CA 1
ATOM 720 C C . ARG A 1 90 ? 10.109 -4.816 2.243 1.00 95.19 90 ARG A C 1
ATOM 722 O O . ARG A 1 90 ? 9.727 -5.946 1.975 1.00 95.19 90 ARG A O 1
ATOM 729 N N . ALA A 1 91 ? 9.369 -3.950 2.939 1.00 92.38 91 ALA A N 1
ATOM 730 C CA . ALA A 1 91 ? 8.046 -4.306 3.452 1.00 92.38 91 ALA A CA 1
ATOM 731 C C . ALA A 1 91 ? 7.101 -4.758 2.321 1.00 92.38 91 ALA A C 1
ATOM 733 O O . ALA A 1 91 ? 6.459 -5.799 2.423 1.00 92.38 91 ALA A O 1
ATOM 734 N N . LEU A 1 92 ? 7.061 -4.039 1.193 1.00 93.25 92 LEU A N 1
ATOM 735 C CA . LEU A 1 92 ? 6.241 -4.444 0.044 1.00 93.25 92 LEU A CA 1
ATOM 736 C C . LEU A 1 92 ? 6.662 -5.808 -0.544 1.00 93.25 92 LEU A C 1
ATOM 738 O O . LEU A 1 92 ? 5.794 -6.563 -0.985 1.00 93.25 92 LEU A O 1
ATOM 742 N N . LEU A 1 93 ? 7.961 -6.137 -0.560 1.00 93.38 93 LEU A N 1
ATOM 743 C CA . LEU A 1 93 ? 8.469 -7.456 -0.970 1.00 93.38 93 LEU A CA 1
ATOM 744 C C . LEU A 1 93 ? 8.050 -8.552 0.016 1.00 93.38 93 LEU A C 1
ATOM 746 O O . LEU A 1 93 ? 7.518 -9.577 -0.408 1.00 93.38 93 LEU A O 1
ATOM 750 N N . ASP A 1 94 ? 8.244 -8.324 1.315 1.00 91.19 94 ASP A N 1
ATOM 751 C CA . ASP A 1 94 ? 7.918 -9.278 2.383 1.00 91.19 94 ASP A CA 1
ATOM 752 C C . ASP A 1 94 ? 6.409 -9.590 2.418 1.00 91.19 94 ASP A C 1
ATOM 754 O O . ASP A 1 94 ? 5.987 -10.722 2.697 1.00 91.19 94 ASP A O 1
ATOM 758 N N . HIS A 1 95 ? 5.588 -8.601 2.047 1.00 88.56 95 HIS A N 1
ATOM 759 C CA . HIS A 1 95 ? 4.141 -8.747 1.918 1.00 88.56 95 HIS A CA 1
ATOM 760 C C . HIS A 1 95 ? 3.665 -9.296 0.562 1.00 88.56 95 HIS A C 1
ATOM 762 O O . HIS A 1 95 ? 2.473 -9.532 0.374 1.00 88.56 95 HIS A O 1
ATOM 768 N N . GLY A 1 96 ? 4.571 -9.550 -0.388 1.00 89.75 96 GLY A N 1
ATOM 769 C CA . GLY A 1 96 ? 4.229 -10.083 -1.712 1.00 89.75 96 GLY A CA 1
ATOM 770 C C . GLY A 1 96 ? 3.500 -9.090 -2.625 1.00 89.75 96 GLY A C 1
ATOM 771 O O . GLY A 1 96 ? 2.906 -9.492 -3.624 1.00 89.75 96 GLY A O 1
ATOM 772 N N . LEU A 1 97 ? 3.551 -7.795 -2.303 1.00 90.75 97 LEU A N 1
ATOM 773 C CA . LEU A 1 97 ? 2.942 -6.709 -3.080 1.00 90.75 97 LEU A CA 1
ATOM 774 C C . LEU A 1 97 ? 3.836 -6.249 -4.242 1.00 90.75 97 LEU A C 1
ATOM 776 O O . LEU A 1 97 ? 3.382 -5.557 -5.153 1.00 90.75 97 LEU A O 1
ATOM 780 N N . MET A 1 98 ? 5.108 -6.644 -4.230 1.00 92.88 98 MET A N 1
ATOM 781 C CA . MET A 1 98 ? 6.032 -6.495 -5.350 1.00 92.88 98 MET A CA 1
ATOM 782 C C . MET A 1 98 ? 6.943 -7.715 -5.476 1.00 92.88 98 MET A C 1
ATOM 784 O O . MET A 1 98 ? 7.044 -8.538 -4.571 1.00 92.88 98 MET A O 1
ATOM 788 N N . TYR A 1 99 ? 7.638 -7.812 -6.606 1.00 94.62 99 TYR A N 1
ATOM 789 C CA . TYR A 1 99 ? 8.662 -8.822 -6.838 1.00 94.62 99 TYR A CA 1
ATOM 790 C C . TYR A 1 99 ? 9.833 -8.224 -7.620 1.00 94.62 99 TYR A C 1
ATOM 792 O O . TYR A 1 99 ? 9.682 -7.261 -8.377 1.00 94.62 99 TYR A O 1
ATOM 800 N N . MET A 1 100 ? 11.015 -8.815 -7.458 1.00 95.88 100 MET A N 1
ATOM 801 C CA . MET A 1 100 ? 12.216 -8.378 -8.165 1.00 95.88 100 MET A CA 1
ATOM 802 C C . MET A 1 100 ? 12.199 -8.867 -9.616 1.00 95.88 100 MET A C 1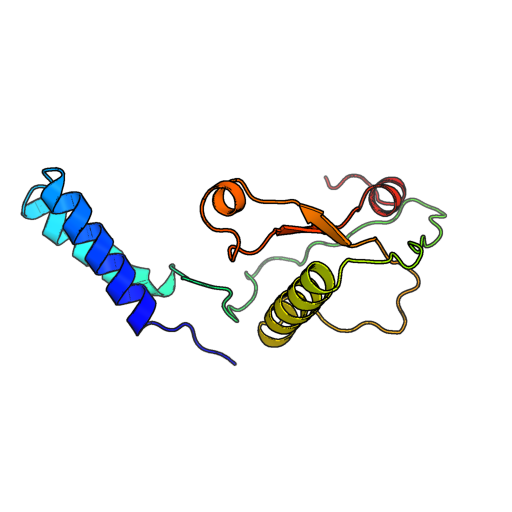
ATOM 804 O O . MET A 1 100 ? 12.176 -10.067 -9.880 1.00 95.88 100 MET A O 1
ATOM 808 N N . ASN A 1 101 ? 12.268 -7.934 -10.569 1.00 95.38 101 ASN A N 1
ATOM 809 C CA . ASN A 1 101 ? 12.386 -8.243 -11.994 1.00 95.38 101 ASN A CA 1
ATOM 810 C C . ASN A 1 101 ? 13.642 -7.608 -12.606 1.00 95.38 101 ASN A C 1
ATOM 812 O O . ASN A 1 101 ? 13.596 -6.545 -13.227 1.00 95.38 101 ASN A O 1
ATOM 816 N N . HIS A 1 102 ? 14.776 -8.298 -12.479 1.00 93.19 102 HIS A N 1
ATOM 817 C CA . HIS A 1 102 ? 16.066 -7.831 -13.005 1.00 93.19 102 HIS A CA 1
ATOM 818 C C . HIS A 1 102 ? 16.138 -7.767 -14.538 1.00 93.19 102 HIS A C 1
ATOM 820 O O . HIS A 1 102 ? 17.062 -7.168 -15.085 1.00 93.19 102 HIS A O 1
ATOM 826 N N . ARG A 1 103 ? 15.180 -8.380 -15.244 1.00 95.50 103 ARG A N 1
ATOM 827 C CA . ARG A 1 103 ? 15.136 -8.427 -16.713 1.00 95.50 103 ARG A CA 1
ATOM 828 C C . ARG A 1 103 ? 14.202 -7.378 -17.314 1.00 95.50 103 ARG A C 1
ATOM 830 O O . ARG A 1 103 ? 14.057 -7.329 -18.536 1.00 95.50 103 ARG A O 1
ATOM 837 N N . SER A 1 104 ? 13.564 -6.547 -16.487 1.00 93.81 104 SER A N 1
ATOM 838 C CA . SER A 1 104 ? 12.662 -5.519 -16.991 1.00 93.81 104 SER A CA 1
ATOM 839 C C . SER A 1 104 ? 13.408 -4.529 -17.886 1.00 93.81 104 SER A C 1
ATOM 841 O O . SER A 1 104 ? 14.410 -3.926 -17.498 1.00 93.81 104 SER A O 1
ATOM 843 N N . ARG A 1 105 ? 12.877 -4.327 -19.095 1.00 95.00 105 ARG A N 1
ATOM 844 C CA . ARG A 1 105 ? 13.295 -3.238 -19.992 1.00 95.00 105 ARG A CA 1
ATOM 845 C C . ARG A 1 105 ? 12.559 -1.928 -19.703 1.00 95.00 105 ARG A C 1
ATOM 847 O O . ARG A 1 105 ? 12.903 -0.907 -20.287 1.00 95.00 105 ARG A O 1
ATOM 854 N N . TRP A 1 106 ? 11.567 -1.975 -18.815 1.00 95.69 106 TRP A N 1
ATOM 855 C CA . TRP A 1 106 ? 10.746 -0.848 -18.398 1.00 95.69 106 TRP A CA 1
ATOM 856 C C . TRP A 1 106 ? 11.129 -0.422 -16.982 1.00 95.69 106 TRP A C 1
ATOM 858 O O . TRP A 1 106 ? 11.268 -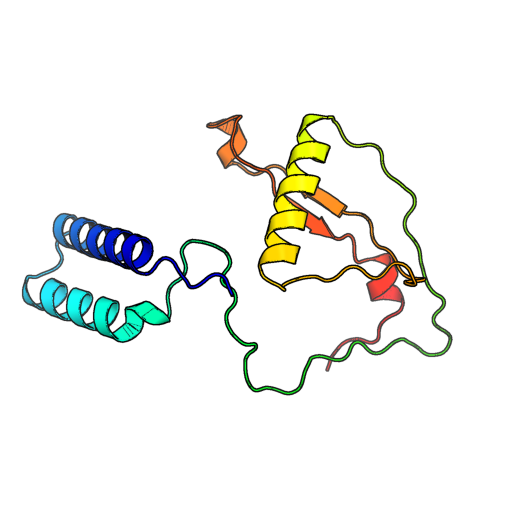1.272 -16.101 1.00 95.69 106 TRP A O 1
ATOM 868 N N . ALA A 1 107 ? 11.279 0.877 -16.747 1.00 95.25 107 ALA A N 1
ATOM 869 C CA . ALA A 1 107 ? 11.425 1.408 -15.397 1.00 95.25 107 ALA A CA 1
ATOM 870 C C . ALA A 1 107 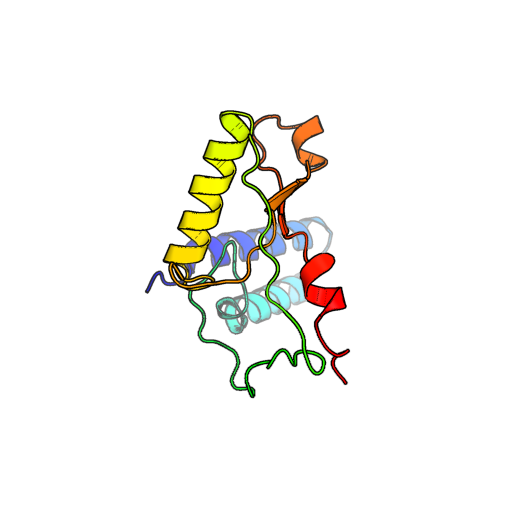? 10.874 2.828 -15.305 1.00 95.25 107 ALA A C 1
ATOM 872 O O . ALA A 1 107 ? 11.155 3.660 -16.169 1.00 95.25 107 ALA A O 1
ATOM 873 N N . SER A 1 108 ? 10.166 3.100 -14.216 1.00 94.75 108 SER A N 1
ATOM 874 C CA . SER A 1 108 ? 9.727 4.433 -13.811 1.00 94.75 108 SER A CA 1
ATOM 875 C C . SER A 1 108 ? 10.461 4.856 -12.545 1.00 94.75 108 SER A C 1
ATOM 877 O O . SER A 1 108 ? 10.874 4.016 -11.746 1.00 94.75 108 SER A O 1
ATOM 879 N N . GLU A 1 109 ? 10.635 6.161 -12.366 1.00 91.69 109 GLU A N 1
ATOM 880 C CA . GLU A 1 109 ? 11.300 6.703 -11.183 1.00 91.69 109 GLU A CA 1
ATOM 881 C C . GLU A 1 109 ? 10.367 6.696 -9.959 1.00 91.69 109 GLU A C 1
ATOM 883 O O . GLU A 1 109 ? 9.201 7.096 -10.076 1.00 91.69 109 GLU A O 1
ATOM 888 N N . PRO A 1 110 ? 10.860 6.298 -8.770 1.00 93.94 110 PRO A N 1
ATOM 889 C CA . PRO A 1 110 ? 10.155 6.571 -7.534 1.00 93.94 110 PRO A CA 1
ATOM 890 C C . PRO A 1 110 ? 10.336 8.044 -7.146 1.00 93.94 110 PRO A C 1
ATOM 892 O O . PRO A 1 110 ? 11.438 8.605 -7.159 1.00 93.94 110 PRO A O 1
ATOM 895 N N . ARG A 1 111 ? 9.236 8.684 -6.769 1.00 92.94 111 ARG A N 1
ATOM 896 C CA . ARG A 1 111 ? 9.162 10.055 -6.273 1.00 92.94 111 ARG A CA 1
ATOM 897 C C . ARG A 1 111 ? 8.711 10.054 -4.825 1.00 92.94 111 ARG A C 1
ATOM 899 O O . ARG A 1 111 ? 7.719 9.418 -4.474 1.00 92.94 111 ARG A O 1
ATOM 906 N N . ILE A 1 112 ? 9.439 10.800 -4.006 1.00 94.69 112 ILE A N 1
ATOM 907 C CA . ILE A 1 112 ? 9.146 10.958 -2.586 1.00 94.69 112 ILE A CA 1
ATOM 908 C C . ILE A 1 112 ? 8.306 12.213 -2.406 1.00 94.69 112 ILE A C 1
ATOM 910 O O . ILE A 1 112 ? 8.688 13.289 -2.867 1.00 94.69 112 ILE A O 1
ATOM 914 N N . VAL A 1 113 ? 7.165 12.061 -1.745 1.00 94.81 113 VAL A N 1
ATOM 915 C CA . VAL A 1 113 ? 6.221 13.144 -1.470 1.00 94.81 113 VAL A CA 1
ATOM 916 C C . VAL A 1 113 ? 6.093 13.294 0.037 1.00 94.81 113 VAL A C 1
ATOM 918 O O . VAL A 1 113 ? 5.727 12.339 0.723 1.00 94.81 113 VAL A O 1
ATOM 921 N N . ARG A 1 114 ? 6.397 14.486 0.558 1.00 93.62 114 ARG A N 1
ATOM 922 C CA . ARG A 1 114 ? 6.282 14.765 1.993 1.00 93.62 114 ARG A CA 1
ATOM 923 C C . ARG A 1 114 ? 4.815 14.754 2.431 1.00 93.62 114 ARG A C 1
ATOM 925 O O . ARG A 1 114 ? 3.937 15.193 1.685 1.00 93.62 114 ARG A O 1
ATOM 932 N N . LYS A 1 115 ? 4.542 14.226 3.624 1.00 92.75 115 LYS A N 1
ATOM 933 C CA . LYS A 1 115 ? 3.212 14.248 4.253 1.00 92.75 115 LYS A CA 1
ATOM 934 C C . LYS A 1 115 ? 3.124 15.442 5.200 1.00 92.75 115 LYS A C 1
ATOM 936 O O . LYS A 1 115 ? 4.112 15.775 5.836 1.00 92.75 115 LYS A O 1
ATOM 941 N N . LYS A 1 116 ? 1.926 16.016 5.358 1.00 93.38 116 LYS A N 1
ATOM 942 C CA . LYS A 1 116 ? 1.667 17.100 6.326 1.00 93.38 116 LYS A CA 1
ATOM 943 C C . LYS A 1 116 ? 2.039 16.714 7.762 1.00 93.38 116 LYS A C 1
ATOM 945 O O . LYS A 1 116 ? 2.462 17.551 8.538 1.00 93.38 116 LYS A O 1
ATOM 950 N N . GLU A 1 117 ? 1.911 15.435 8.105 1.00 92.19 117 GLU A N 1
ATOM 951 C CA . GLU A 1 117 ? 2.335 14.891 9.404 1.00 92.19 117 GLU A CA 1
ATOM 952 C C . GLU A 1 117 ? 3.802 15.218 9.723 1.00 92.19 117 GLU A C 1
ATOM 954 O O . GLU A 1 117 ? 4.131 15.421 10.887 1.00 92.19 117 GLU A O 1
ATOM 959 N N . GLN A 1 118 ? 4.652 15.365 8.698 1.00 90.38 118 GLN A N 1
ATOM 960 C CA . GLN A 1 118 ? 6.064 15.719 8.853 1.00 90.38 118 GLN A CA 1
ATOM 961 C C . GLN A 1 118 ? 6.292 17.163 9.315 1.00 90.38 118 GLN A C 1
ATOM 963 O O . GLN A 1 118 ? 7.383 17.479 9.780 1.00 90.38 118 GLN A O 1
ATOM 968 N N . ASP A 1 119 ? 5.274 18.024 9.225 1.00 91.31 119 ASP A N 1
ATOM 969 C CA . ASP A 1 119 ? 5.332 19.386 9.762 1.00 91.31 119 ASP A CA 1
ATOM 970 C C . ASP A 1 119 ? 5.328 19.372 11.302 1.00 91.31 119 ASP A C 1
ATOM 972 O O . ASP A 1 119 ? 5.890 20.265 11.933 1.00 91.31 119 ASP A O 1
ATOM 976 N N . SER A 1 120 ? 4.693 18.361 11.910 1.00 93.06 120 SER A N 1
ATOM 977 C CA . SER A 1 120 ? 4.581 18.188 13.367 1.00 93.06 120 SER A CA 1
ATOM 978 C C . SER A 1 120 ? 5.454 17.065 13.929 1.00 93.06 120 SER A C 1
ATOM 980 O O . SER A 1 120 ? 5.884 17.147 15.075 1.00 93.06 120 SER A O 1
ATOM 982 N N . ASP A 1 121 ? 5.716 16.026 13.139 1.00 91.06 121 ASP A N 1
ATOM 983 C CA . ASP A 1 121 ? 6.554 14.887 13.497 1.00 91.06 121 ASP A CA 1
ATOM 984 C C . ASP A 1 121 ? 7.628 14.686 12.416 1.00 91.06 121 ASP A C 1
ATOM 986 O O . ASP A 1 121 ? 7.373 14.032 11.402 1.00 91.06 121 ASP A O 1
ATOM 990 N N . PRO A 1 122 ? 8.851 15.211 12.606 1.00 83.94 122 PRO A N 1
ATOM 991 C CA . PRO A 1 122 ? 9.912 15.093 11.610 1.00 83.94 122 PRO A CA 1
ATOM 992 C C . PRO A 1 122 ? 10.369 13.643 11.374 1.00 83.94 122 PRO A C 1
ATOM 994 O O . PRO A 1 122 ? 11.102 13.395 10.416 1.00 83.94 122 PRO A O 1
ATOM 997 N N . THR A 1 123 ? 9.953 12.690 12.218 1.00 86.38 123 THR A N 1
ATOM 998 C CA . THR A 1 123 ? 10.236 11.257 12.052 1.00 86.38 123 THR A CA 1
ATOM 999 C C . THR A 1 123 ? 9.191 10.533 11.206 1.00 86.38 123 THR A C 1
ATOM 1001 O O . THR A 1 123 ? 9.439 9.409 10.770 1.00 86.38 123 THR A O 1
ATOM 1004 N N . ALA A 1 124 ? 8.054 11.176 10.918 1.00 90.62 124 ALA A N 1
ATOM 1005 C CA . ALA A 1 124 ? 7.011 10.588 10.097 1.00 90.62 124 ALA A CA 1
ATOM 1006 C C . ALA A 1 124 ? 7.523 10.298 8.679 1.00 90.62 124 ALA A C 1
ATOM 1008 O O . ALA A 1 124 ? 8.203 11.107 8.036 1.00 90.62 124 ALA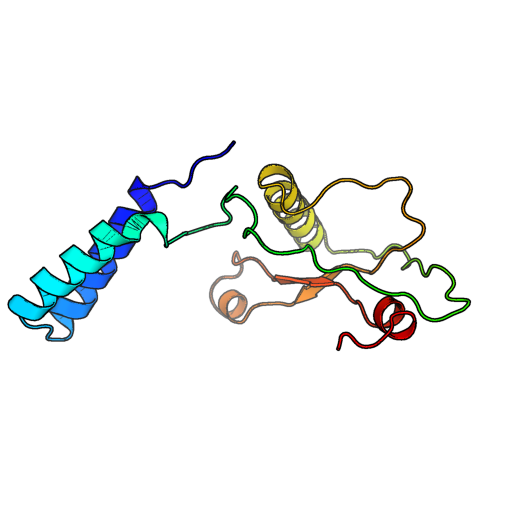 A O 1
ATOM 1009 N N . ASP A 1 125 ? 7.153 9.128 8.170 1.00 92.81 125 ASP A N 1
ATOM 1010 C CA . ASP A 1 125 ? 7.579 8.688 6.852 1.00 92.81 125 ASP A CA 1
ATOM 1011 C C . ASP A 1 125 ? 6.919 9.498 5.727 1.00 92.81 125 ASP A C 1
ATOM 1013 O O . ASP A 1 125 ? 5.722 9.806 5.784 1.00 92.81 125 ASP A O 1
ATOM 1017 N N . PRO A 1 126 ? 7.654 9.814 4.645 1.00 95.12 126 PRO A N 1
ATOM 1018 C CA . PRO A 1 126 ? 7.047 10.358 3.440 1.00 95.12 126 PRO A CA 1
ATOM 1019 C C . PRO A 1 126 ? 6.273 9.270 2.666 1.00 95.12 126 PRO A C 1
ATOM 1021 O O . PRO A 1 126 ? 6.189 8.110 3.062 1.00 95.12 126 PRO A O 1
ATOM 1024 N N . ARG A 1 127 ? 5.699 9.626 1.512 1.00 95.00 127 ARG A N 1
ATOM 1025 C CA . ARG A 1 127 ? 5.105 8.665 0.568 1.00 95.00 127 ARG A CA 1
ATOM 1026 C C . ARG A 1 127 ? 6.059 8.362 -0.577 1.00 95.00 127 ARG A C 1
ATOM 1028 O O . ARG A 1 127 ? 6.661 9.280 -1.133 1.00 95.00 127 ARG A O 1
ATOM 1035 N N . MET A 1 128 ? 6.107 7.099 -0.996 1.00 95.62 128 MET A N 1
ATOM 1036 C CA . MET A 1 128 ? 6.655 6.709 -2.294 1.00 95.62 128 MET A CA 1
ATOM 1037 C C . MET A 1 128 ? 5.539 6.735 -3.347 1.00 95.62 128 MET A C 1
ATOM 1039 O O . MET A 1 128 ? 4.481 6.144 -3.165 1.00 95.62 128 MET A O 1
ATOM 1043 N N . THR A 1 129 ? 5.784 7.405 -4.466 1.00 95.44 129 THR A N 1
ATOM 1044 C CA . THR A 1 129 ? 4.919 7.416 -5.655 1.00 95.44 129 THR A CA 1
ATOM 1045 C C . THR A 1 129 ? 5.744 7.012 -6.868 1.00 95.44 129 THR A C 1
ATOM 1047 O O . THR A 1 129 ? 6.957 7.193 -6.859 1.00 95.44 129 THR A O 1
ATOM 1050 N N . ILE A 1 130 ? 5.130 6.454 -7.909 1.00 95.12 130 ILE A N 1
ATOM 1051 C CA . ILE A 1 130 ? 5.840 6.081 -9.140 1.00 95.12 130 ILE A CA 1
ATOM 1052 C C . ILE A 1 130 ? 5.431 7.039 -10.255 1.00 95.12 130 ILE A C 1
ATOM 1054 O O . ILE A 1 130 ? 4.241 7.215 -10.511 1.00 95.12 130 ILE A O 1
ATOM 1058 N N . ASP A 1 131 ? 6.402 7.651 -10.935 1.00 94.19 131 ASP A N 1
ATOM 1059 C CA . ASP A 1 131 ? 6.117 8.480 -12.108 1.00 94.19 131 ASP A CA 1
ATOM 1060 C C . ASP A 1 131 ? 5.811 7.603 -13.328 1.00 94.19 131 ASP A C 1
ATOM 1062 O O . ASP A 1 131 ? 6.699 7.149 -14.058 1.00 94.19 131 ASP A O 1
ATOM 1066 N N . THR A 1 132 ? 4.527 7.337 -13.542 1.00 93.94 132 THR A N 1
ATOM 1067 C CA . THR A 1 132 ? 4.045 6.467 -14.618 1.00 93.94 132 THR A CA 1
ATOM 1068 C C . THR A 1 132 ? 3.790 7.201 -15.930 1.00 93.94 132 THR A C 1
ATOM 1070 O O . THR A 1 132 ? 3.394 6.555 -16.891 1.00 93.94 132 THR A O 1
ATOM 1073 N N . ARG A 1 133 ? 4.060 8.511 -16.046 1.00 94.00 133 ARG A N 1
ATOM 1074 C CA . ARG A 1 133 ? 3.699 9.308 -17.240 1.00 94.00 133 ARG A CA 1
ATOM 1075 C C . ARG A 1 133 ? 4.238 8.720 -18.548 1.00 94.00 133 ARG A C 1
ATOM 1077 O O . ARG A 1 133 ? 3.460 8.425 -19.449 1.00 94.00 133 ARG A O 1
ATOM 1084 N N . ASN A 1 134 ? 5.542 8.444 -18.611 1.00 94.44 134 ASN A N 1
ATOM 1085 C CA . ASN A 1 134 ? 6.173 7.869 -19.807 1.00 94.44 134 ASN A CA 1
ATOM 1086 C C . ASN A 1 134 ? 5.658 6.461 -20.144 1.00 94.44 134 ASN A C 1
ATOM 1088 O O . ASN A 1 134 ? 5.681 6.068 -21.307 1.00 94.44 134 ASN A O 1
ATOM 1092 N N . VAL A 1 135 ? 5.235 5.686 -19.140 1.00 94.56 135 VAL A N 1
ATOM 1093 C CA . VAL A 1 135 ? 4.648 4.354 -19.348 1.00 94.56 135 VAL A CA 1
ATOM 1094 C C . VAL A 1 135 ? 3.217 4.503 -19.856 1.00 94.56 135 VAL A C 1
ATOM 1096 O O . VAL A 1 135 ? 2.885 3.918 -20.881 1.00 94.56 135 VAL A O 1
ATOM 1099 N N . ASN A 1 136 ? 2.414 5.354 -19.216 1.00 94.75 136 ASN A N 1
ATOM 1100 C CA . ASN A 1 136 ? 1.018 5.607 -19.567 1.00 94.75 136 ASN A CA 1
ATOM 1101 C C . ASN A 1 136 ? 0.866 6.149 -20.996 1.00 94.75 136 ASN A C 1
ATOM 1103 O O . ASN A 1 136 ? -0.075 5.803 -21.703 1.00 94.75 136 ASN A O 1
ATOM 1107 N N . GLU A 1 137 ? 1.820 6.947 -21.482 1.00 95.56 137 GLU A N 1
ATOM 1108 C CA . GLU A 1 137 ? 1.849 7.380 -22.885 1.00 95.56 137 GLU A CA 1
ATOM 1109 C C . GLU A 1 137 ? 1.935 6.211 -23.883 1.00 95.56 137 GLU A C 1
ATOM 1111 O O . GLU A 1 137 ? 1.507 6.350 -25.035 1.00 95.56 137 GLU A O 1
ATOM 1116 N N . LYS A 1 138 ? 2.495 5.070 -23.461 1.00 96.62 138 LYS A N 1
ATOM 1117 C CA . LYS A 1 138 ? 2.686 3.853 -24.266 1.00 96.62 138 LYS A CA 1
ATOM 1118 C C . LYS A 1 138 ? 1.617 2.792 -24.023 1.00 96.62 138 LYS A C 1
ATOM 1120 O O . LYS A 1 138 ? 1.624 1.794 -24.739 1.00 96.62 138 LYS A O 1
ATOM 1125 N N . THR A 1 139 ? 0.717 2.992 -23.067 1.00 95.81 139 THR A N 1
ATOM 1126 C CA . THR A 1 139 ? -0.380 2.066 -22.783 1.00 95.81 139 THR A CA 1
ATOM 1127 C C . THR A 1 139 ? -1.676 2.549 -23.410 1.00 95.81 139 THR A C 1
ATOM 1129 O O . THR A 1 139 ? -1.900 3.749 -23.577 1.00 95.81 139 THR A O 1
ATOM 1132 N N . GLU A 1 140 ? -2.533 1.612 -23.776 1.00 96.12 140 GLU A N 1
ATOM 1133 C CA . GLU A 1 140 ? -3.905 1.904 -24.168 1.00 96.12 140 GLU A CA 1
ATOM 1134 C C . GLU A 1 140 ? -4.712 2.320 -22.934 1.00 96.12 140 GLU A C 1
ATOM 1136 O O . GLU A 1 140 ? -4.393 1.935 -21.805 1.00 96.12 140 GLU A O 1
ATOM 1141 N N . GLN A 1 141 ? -5.733 3.152 -23.139 1.00 90.06 141 GLN A N 1
ATOM 1142 C CA . GLN A 1 141 ? -6.648 3.490 -22.058 1.00 90.06 141 GLN A CA 1
ATOM 1143 C C . GLN A 1 141 ? -7.449 2.238 -21.705 1.00 90.06 141 GLN A C 1
ATOM 1145 O O . GLN A 1 1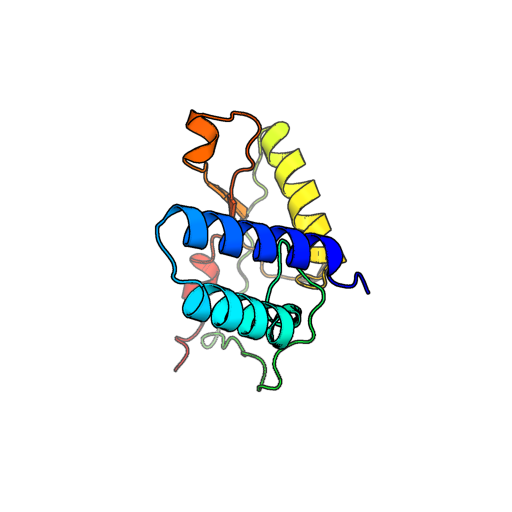41 ? -7.998 1.585 -22.591 1.00 90.06 141 GLN A O 1
ATOM 1150 N N . MET A 1 142 ? -7.485 1.901 -20.419 1.00 82.50 142 MET A N 1
ATOM 1151 C CA . MET A 1 142 ? -8.305 0.790 -19.953 1.00 82.50 142 MET A CA 1
ATOM 1152 C C . MET A 1 142 ? -9.789 1.118 -20.200 1.00 82.50 142 MET A C 1
ATOM 1154 O O . MET A 1 142 ? -10.175 2.267 -19.954 1.00 82.50 142 MET A O 1
ATOM 1158 N N . PRO A 1 143 ? -10.576 0.160 -20.719 1.00 68.69 143 PRO A N 1
ATOM 1159 C CA . PRO A 1 143 ? -12.007 0.335 -20.956 1.00 68.69 143 PRO A CA 1
ATOM 1160 C C . PRO A 1 143 ? -12.801 0.539 -19.661 1.00 68.69 143 PRO A C 1
ATOM 1162 O O . PRO A 1 143 ? -12.329 0.093 -18.588 1.00 68.69 143 PRO A O 1
#

Radius of gyration: 21.01 Å; chains: 1; bounding box: 48×35×57 Å

Organism: NCBI:txid1490495